Protein AF-M8BB47-F1 (afdb_monomer_lite)

Structure (mmCIF, N/CA/C/O backbone):
data_AF-M8BB47-F1
#
_entry.id   AF-M8BB47-F1
#
loop_
_atom_site.group_PDB
_atom_site.id
_atom_site.type_symbol
_atom_site.label_atom_id
_atom_site.label_alt_id
_atom_site.label_comp_id
_atom_site.label_asym_id
_atom_site.label_entity_id
_atom_site.label_seq_id
_atom_site.pdbx_PDB_ins_code
_atom_site.Cartn_x
_atom_site.Cartn_y
_atom_site.Cartn_z
_atom_site.occupancy
_atom_site.B_iso_or_equiv
_atom_site.auth_seq_id
_atom_site.auth_comp_id
_atom_site.auth_asym_id
_atom_site.auth_atom_id
_atom_site.pdbx_PDB_model_num
ATOM 1 N N . MET A 1 1 ? 21.660 -15.863 -54.455 1.00 48.19 1 MET A N 1
ATOM 2 C CA . MET A 1 1 ? 21.558 -16.546 -53.153 1.00 48.19 1 MET A CA 1
ATOM 3 C C . MET A 1 1 ? 22.192 -15.628 -52.134 1.00 48.19 1 MET A C 1
ATOM 5 O O . MET A 1 1 ? 23.399 -15.496 -52.164 1.00 48.19 1 MET A O 1
ATOM 9 N N . GLU A 1 2 ? 21.387 -14.934 -51.341 1.00 45.78 2 GLU A N 1
ATOM 10 C CA . GLU A 1 2 ? 21.791 -14.383 -50.043 1.00 45.78 2 GLU A CA 1
ATOM 11 C C . GLU A 1 2 ? 20.471 -14.023 -49.351 1.00 45.78 2 GLU A C 1
ATOM 13 O O . GLU A 1 2 ? 19.838 -13.015 -49.667 1.00 45.78 2 GLU A O 1
ATOM 18 N N . GLN A 1 3 ? 19.953 -14.937 -48.531 1.00 34.59 3 GLN A N 1
ATOM 19 C CA . GLN A 1 3 ? 18.812 -14.632 -47.675 1.00 34.59 3 GLN A CA 1
ATOM 20 C C . GLN A 1 3 ? 19.337 -13.837 -46.481 1.00 34.59 3 GLN A C 1
ATOM 22 O O . GLN A 1 3 ? 20.204 -14.308 -45.751 1.00 34.59 3 GLN A O 1
ATOM 27 N N . ALA A 1 4 ? 18.802 -12.635 -46.286 1.00 36.84 4 ALA A N 1
ATOM 28 C CA . ALA A 1 4 ? 19.033 -11.853 -45.085 1.00 36.84 4 ALA A CA 1
ATOM 29 C C . ALA A 1 4 ? 18.343 -12.540 -43.898 1.00 36.84 4 ALA A C 1
ATOM 31 O O . ALA A 1 4 ? 17.115 -12.622 -43.845 1.00 36.84 4 ALA A O 1
ATOM 32 N N . THR A 1 5 ? 19.132 -13.037 -42.947 1.00 51.25 5 THR A N 1
ATOM 33 C CA . THR A 1 5 ? 18.630 -13.534 -41.664 1.00 51.25 5 THR A CA 1
ATOM 34 C C . THR A 1 5 ? 17.954 -12.378 -40.913 1.00 51.25 5 THR A C 1
ATOM 36 O O . THR A 1 5 ? 18.615 -11.366 -40.660 1.00 51.25 5 THR A O 1
ATOM 39 N N . PRO A 1 6 ? 16.660 -12.474 -40.553 1.00 47.81 6 PRO A N 1
ATOM 40 C CA . PRO A 1 6 ? 16.000 -11.441 -39.763 1.00 47.81 6 PRO A CA 1
ATOM 41 C C . PRO A 1 6 ? 16.674 -11.317 -38.385 1.00 47.81 6 PRO A C 1
ATOM 43 O O . PRO A 1 6 ? 17.083 -12.332 -37.813 1.00 47.81 6 PRO A O 1
ATOM 46 N N . PRO A 1 7 ? 16.818 -10.094 -37.836 1.00 50.56 7 PRO A N 1
ATOM 47 C CA . PRO A 1 7 ? 17.404 -9.899 -36.518 1.00 50.56 7 PRO A CA 1
ATOM 48 C C . PRO A 1 7 ? 16.580 -10.674 -35.492 1.00 50.56 7 PRO A C 1
ATOM 50 O O . PRO A 1 7 ? 15.363 -10.504 -35.407 1.00 50.56 7 PRO A O 1
ATOM 53 N N . ALA A 1 8 ? 17.258 -11.552 -34.751 1.00 44.78 8 ALA A N 1
ATOM 54 C CA . ALA A 1 8 ? 16.674 -12.345 -33.684 1.00 44.78 8 ALA A CA 1
ATOM 55 C C . ALA A 1 8 ? 15.821 -11.441 -32.788 1.00 44.78 8 ALA A C 1
ATOM 57 O O . ALA A 1 8 ? 16.317 -10.452 -32.241 1.00 44.78 8 ALA A O 1
ATOM 58 N N . ALA A 1 9 ? 14.532 -11.768 -32.676 1.00 44.03 9 ALA A N 1
ATOM 59 C CA . ALA A 1 9 ? 13.638 -11.148 -31.717 1.00 44.03 9 ALA A CA 1
ATOM 60 C C . ALA A 1 9 ? 14.332 -11.177 -30.352 1.00 44.03 9 ALA A C 1
ATOM 62 O O . ALA A 1 9 ? 14.722 -12.245 -29.878 1.00 44.03 9 ALA A O 1
ATOM 63 N N . ALA A 1 10 ? 14.545 -10.007 -29.750 1.00 52.94 10 ALA A N 1
ATOM 64 C CA . ALA A 1 10 ? 15.043 -9.906 -28.388 1.00 52.94 10 ALA A CA 1
ATOM 65 C C . ALA A 1 10 ? 13.959 -10.474 -27.463 1.00 52.94 10 ALA A C 1
ATOM 67 O O . ALA A 1 10 ? 13.080 -9.752 -26.997 1.00 52.94 10 ALA A O 1
ATOM 68 N N . GLY A 1 11 ? 13.963 -11.794 -27.286 1.00 53.06 11 GLY A N 1
ATOM 69 C CA . GLY A 1 11 ? 13.085 -12.477 -26.354 1.00 53.06 11 GLY A CA 1
ATOM 70 C C . GLY A 1 11 ? 13.377 -11.947 -24.960 1.00 53.06 11 GLY A C 1
ATOM 71 O O . GLY A 1 11 ? 14.507 -12.035 -24.484 1.00 53.06 11 GLY A O 1
ATOM 72 N N . ILE A 1 12 ? 12.373 -11.347 -24.328 1.00 66.69 12 ILE A N 1
ATOM 73 C CA . ILE A 1 12 ? 12.437 -11.021 -22.909 1.00 66.69 12 ILE A CA 1
ATOM 74 C C . ILE A 1 12 ? 12.345 -12.366 -22.194 1.00 66.69 12 ILE A C 1
ATOM 76 O O . ILE A 1 12 ? 11.301 -13.014 -22.242 1.00 66.69 12 ILE A O 1
ATOM 80 N N . ASP A 1 13 ? 13.446 -12.813 -21.592 1.00 70.94 13 ASP A N 1
ATOM 81 C CA . ASP A 1 13 ? 13.419 -13.993 -20.737 1.00 70.94 13 ASP A CA 1
ATOM 82 C C . ASP A 1 13 ? 12.596 -13.663 -19.488 1.00 70.94 13 ASP A C 1
ATOM 84 O O . ASP A 1 13 ? 12.958 -12.799 -18.689 1.00 70.94 13 ASP A O 1
ATOM 88 N N . LEU A 1 14 ? 11.443 -14.315 -19.360 1.00 69.62 14 LEU A N 1
ATOM 89 C CA . LEU A 1 14 ? 10.530 -14.162 -18.230 1.00 69.62 14 LEU A CA 1
ATOM 90 C C . LEU A 1 14 ? 10.815 -15.206 -17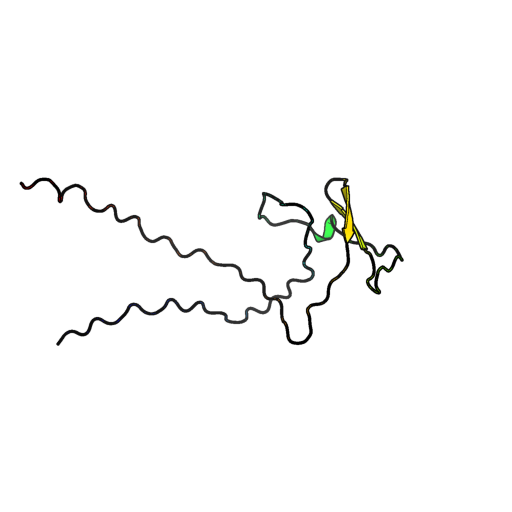.140 1.00 69.62 14 LEU A C 1
ATOM 92 O O . LEU A 1 14 ? 9.914 -15.502 -16.351 1.00 69.62 14 LEU A O 1
ATOM 96 N N . SER A 1 15 ? 12.020 -15.790 -17.120 1.00 71.44 15 SER A N 1
ATOM 97 C CA . SER A 1 15 ? 12.390 -16.843 -16.179 1.00 71.44 15 SER A CA 1
ATOM 98 C C . SER A 1 15 ? 12.055 -16.454 -14.727 1.00 71.44 15 SER A C 1
ATOM 100 O O . SER A 1 15 ? 12.298 -15.324 -14.287 1.00 71.44 15 SER A O 1
ATOM 102 N N . PRO A 1 16 ? 11.426 -17.364 -13.961 1.00 63.72 16 PRO A N 1
ATOM 103 C CA . PRO A 1 16 ? 10.931 -17.046 -12.632 1.00 63.72 16 PRO A CA 1
ATOM 104 C C . PRO A 1 16 ? 12.084 -17.007 -11.623 1.00 63.72 16 PRO A C 1
ATOM 106 O O . PRO A 1 16 ? 12.420 -18.011 -10.998 1.00 63.72 16 PRO A O 1
ATOM 109 N N . ALA A 1 17 ? 12.657 -15.828 -11.400 1.00 61.53 17 ALA A N 1
ATOM 110 C CA . ALA A 1 17 ? 13.422 -15.552 -10.189 1.00 61.53 17 ALA A CA 1
ATOM 111 C C . ALA A 1 17 ? 12.428 -15.310 -9.040 1.00 61.53 17 ALA A C 1
ATOM 113 O O . ALA A 1 17 ? 11.993 -14.187 -8.790 1.00 61.53 17 ALA A O 1
ATOM 114 N N . ALA A 1 18 ? 11.989 -16.384 -8.380 1.00 57.59 18 ALA A N 1
ATOM 115 C CA . ALA A 1 18 ? 11.016 -16.307 -7.295 1.00 57.59 18 ALA A CA 1
ATOM 116 C C . ALA A 1 18 ? 11.649 -15.679 -6.042 1.00 57.59 18 ALA A C 1
ATOM 118 O O . ALA A 1 18 ? 12.236 -16.366 -5.213 1.00 57.59 18 ALA A O 1
ATOM 119 N N . THR A 1 19 ? 11.541 -14.359 -5.910 1.00 65.12 19 THR A N 1
ATOM 120 C CA . THR A 1 19 ? 11.770 -13.655 -4.643 1.00 65.12 19 THR A CA 1
ATOM 121 C C . THR A 1 19 ? 10.415 -13.287 -4.059 1.00 65.12 19 THR A C 1
ATOM 123 O O . THR A 1 19 ? 9.585 -12.709 -4.759 1.00 65.12 19 THR A O 1
ATOM 126 N N . ASP A 1 20 ? 10.174 -13.646 -2.798 1.00 70.81 20 ASP A N 1
ATOM 127 C CA . ASP A 1 20 ? 8.993 -13.182 -2.074 1.00 70.81 20 ASP A CA 1
ATOM 128 C C . ASP A 1 20 ? 9.095 -11.663 -1.884 1.00 70.81 20 ASP A C 1
ATOM 130 O O . ASP A 1 20 ? 10.021 -11.160 -1.250 1.00 70.81 20 ASP A O 1
ATOM 134 N N . LEU A 1 21 ? 8.180 -10.923 -2.511 1.00 71.19 21 LEU A N 1
ATOM 135 C CA . LEU A 1 21 ? 8.174 -9.455 -2.506 1.00 71.19 21 LEU A CA 1
ATOM 136 C C . LEU A 1 21 ? 7.433 -8.885 -1.288 1.00 71.19 21 LEU A C 1
ATOM 138 O O . LEU A 1 21 ? 7.393 -7.667 -1.109 1.00 71.19 21 LEU A O 1
ATOM 142 N N . GLY A 1 22 ? 6.842 -9.747 -0.457 1.00 81.19 22 GLY A N 1
ATOM 143 C CA . GLY A 1 22 ? 6.061 -9.342 0.700 1.00 81.19 22 GLY A CA 1
ATOM 144 C C . GLY A 1 22 ? 4.785 -8.589 0.310 1.00 81.19 22 GLY A C 1
ATOM 145 O O . GLY A 1 22 ? 4.010 -9.033 -0.536 1.00 81.19 22 GLY A O 1
ATOM 146 N N . ARG A 1 23 ? 4.537 -7.448 0.966 1.00 87.81 23 ARG A N 1
ATOM 147 C CA . ARG A 1 23 ? 3.305 -6.653 0.830 1.00 87.81 23 ARG A CA 1
ATOM 148 C C . ARG A 1 23 ? 3.525 -5.446 -0.087 1.00 87.81 23 ARG A C 1
ATOM 150 O O . ARG A 1 23 ? 4.503 -4.718 0.059 1.00 87.81 23 ARG A O 1
ATOM 157 N N . VAL A 1 24 ? 2.572 -5.193 -0.985 1.00 91.12 24 VAL A N 1
ATOM 158 C CA . VAL A 1 24 ? 2.559 -4.016 -1.870 1.00 91.12 24 VAL A CA 1
ATOM 159 C C . VAL A 1 24 ? 1.498 -3.023 -1.399 1.00 91.12 24 VAL A C 1
ATOM 161 O O . VAL A 1 24 ? 0.380 -3.411 -1.069 1.00 91.12 24 VAL A O 1
ATOM 164 N N . HIS A 1 25 ? 1.844 -1.735 -1.393 1.00 93.69 25 HIS A N 1
ATOM 165 C CA . HIS A 1 25 ? 0.947 -0.649 -1.002 1.00 93.69 25 HIS A CA 1
ATOM 166 C C . HIS A 1 25 ? 0.725 0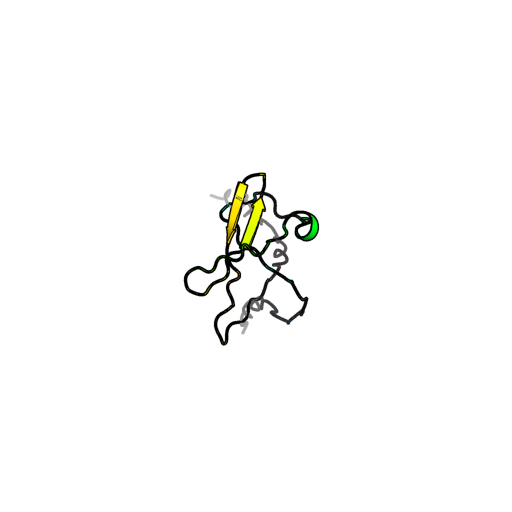.315 -2.167 1.00 93.69 25 HIS A C 1
ATOM 168 O O . HIS A 1 25 ? 1.680 0.885 -2.695 1.00 93.69 25 HIS A O 1
ATOM 174 N N . LEU A 1 26 ? -0.538 0.538 -2.533 1.00 94.38 26 LEU A N 1
ATOM 175 C CA . LEU A 1 26 ? -0.925 1.584 -3.475 1.00 94.38 26 LEU A CA 1
ATOM 176 C C . LEU A 1 26 ? -1.298 2.848 -2.695 1.00 94.38 26 LEU A C 1
ATOM 178 O O . LEU A 1 26 ? -2.246 2.842 -1.914 1.00 94.38 26 LEU A O 1
ATOM 182 N N . LEU A 1 27 ? -0.546 3.931 -2.894 1.00 95.25 27 LEU A N 1
ATOM 183 C CA . LEU A 1 27 ? -0.797 5.205 -2.221 1.00 95.25 27 LEU A CA 1
ATOM 184 C C . LEU A 1 27 ? -1.651 6.133 -3.097 1.00 95.25 27 LEU A C 1
ATOM 186 O O 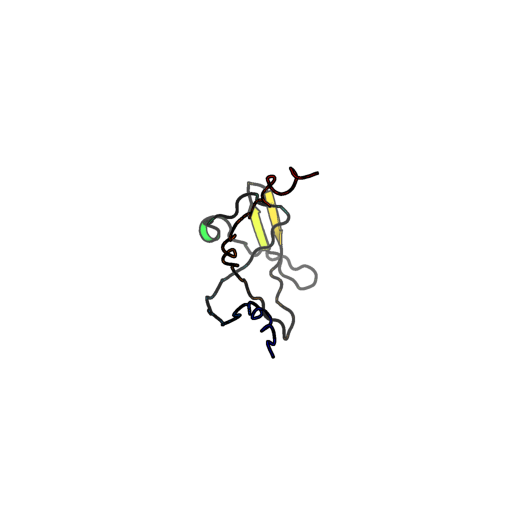. LEU A 1 27 ? -1.447 6.180 -4.310 1.00 95.25 27 LEU A O 1
ATOM 190 N N . PRO A 1 28 ? -2.526 6.968 -2.505 1.00 94.81 28 PRO A N 1
ATOM 191 C CA . PRO A 1 28 ? -3.309 7.974 -3.229 1.00 94.81 28 PRO A CA 1
ATOM 192 C C . PRO A 1 28 ? -2.470 9.210 -3.619 1.00 94.81 28 PRO A C 1
ATOM 194 O O . PRO A 1 28 ? -2.974 10.332 -3.687 1.00 94.81 28 PRO A O 1
ATOM 197 N N . CYS A 1 29 ? -1.159 9.047 -3.805 1.00 93.69 29 CYS A N 1
ATOM 198 C CA . CYS A 1 29 ? -0.244 10.111 -4.196 1.00 93.69 29 CYS A CA 1
ATOM 199 C C . CYS A 1 29 ? 0.984 9.560 -4.933 1.00 93.69 29 CYS A C 1
ATOM 201 O O . CYS A 1 29 ? 1.396 8.420 -4.736 1.00 93.69 29 CYS A O 1
ATOM 203 N N . GLY A 1 30 ? 1.596 10.402 -5.769 1.00 94.88 30 GLY A N 1
ATOM 204 C CA . GLY A 1 30 ? 2.856 10.086 -6.440 1.00 94.88 30 GLY A CA 1
ATOM 205 C C . GLY A 1 30 ? 4.073 10.442 -5.584 1.00 94.88 30 GLY A C 1
ATOM 206 O O . GLY A 1 30 ? 4.185 11.566 -5.087 1.00 94.88 30 GLY A O 1
ATOM 207 N N . ILE A 1 31 ? 5.022 9.513 -5.460 1.00 94.25 31 ILE A N 1
ATOM 208 C CA . ILE A 1 31 ? 6.341 9.755 -4.863 1.00 94.25 31 ILE A CA 1
ATOM 209 C C . ILE A 1 31 ? 7.348 9.938 -6.001 1.00 94.25 31 ILE A C 1
ATOM 211 O O . ILE A 1 31 ? 7.520 9.057 -6.832 1.00 94.25 31 ILE A O 1
ATOM 215 N N . ARG A 1 32 ? 8.030 11.090 -6.047 1.00 94.62 32 ARG A N 1
ATOM 216 C CA . ARG A 1 32 ? 9.005 11.398 -7.116 1.00 94.62 32 ARG A CA 1
ATOM 217 C C . ARG A 1 32 ? 10.279 10.549 -7.060 1.00 94.62 32 ARG A C 1
ATOM 219 O O . ARG A 1 32 ? 10.962 10.414 -8.065 1.00 94.62 32 ARG A O 1
ATOM 226 N N . HIS A 1 33 ? 10.622 10.033 -5.885 1.00 91.88 33 HIS A N 1
ATOM 227 C CA . HIS A 1 33 ? 11.820 9.227 -5.677 1.00 91.88 33 HIS A CA 1
ATOM 228 C C . HIS A 1 33 ? 11.501 7.748 -5.892 1.00 91.88 33 HIS A C 1
ATOM 230 O O . HIS A 1 33 ? 10.546 7.239 -5.313 1.00 91.88 33 HIS A O 1
ATOM 236 N N . ASN A 1 34 ? 12.334 7.069 -6.680 1.00 90.62 34 ASN A N 1
ATOM 237 C CA . ASN A 1 34 ? 12.288 5.622 -6.882 1.00 90.62 34 ASN A CA 1
ATOM 238 C C . ASN A 1 34 ? 13.572 4.989 -6.324 1.00 90.62 34 ASN A C 1
ATOM 240 O O . ASN A 1 34 ? 14.454 4.563 -7.066 1.00 90.62 34 ASN A O 1
ATOM 244 N N . SER A 1 35 ? 13.720 5.042 -5.002 1.00 89.12 35 SER A N 1
ATOM 245 C CA . SER A 1 35 ? 14.863 4.497 -4.267 1.00 89.12 35 SER A CA 1
ATOM 246 C C . SER A 1 35 ? 14.386 3.523 -3.196 1.00 89.12 35 SER A C 1
ATOM 248 O O . SER A 1 35 ? 13.202 3.492 -2.861 1.00 89.12 35 SER A O 1
ATOM 250 N N . ALA A 1 36 ? 15.316 2.761 -2.616 1.00 91.38 36 ALA A N 1
ATOM 251 C CA . ALA A 1 36 ? 15.020 1.967 -1.430 1.00 91.38 36 ALA A CA 1
ATOM 252 C C . ALA A 1 36 ? 14.418 2.850 -0.320 1.00 91.38 36 ALA A C 1
ATOM 254 O O . ALA A 1 36 ? 14.817 4.005 -0.144 1.00 91.38 36 ALA A O 1
ATOM 255 N N . ALA A 1 37 ? 13.453 2.297 0.412 1.00 91.31 37 ALA A N 1
ATOM 256 C CA . ALA A 1 37 ? 12.758 2.969 1.500 1.00 91.31 37 ALA A CA 1
ATOM 257 C C . ALA A 1 37 ? 12.525 1.990 2.655 1.00 91.31 37 ALA A C 1
ATOM 259 O O . ALA A 1 37 ? 12.193 0.826 2.433 1.00 91.31 37 ALA A O 1
ATOM 260 N N . ALA A 1 38 ? 12.656 2.475 3.890 1.00 92.44 38 ALA A N 1
ATOM 261 C CA . ALA A 1 38 ? 12.404 1.708 5.109 1.00 92.44 38 ALA A CA 1
ATOM 262 C C . ALA A 1 38 ? 10.892 1.602 5.400 1.00 92.44 38 ALA A C 1
ATOM 264 O O . ALA A 1 38 ? 10.392 2.106 6.404 1.00 92.44 38 ALA A O 1
ATOM 265 N N . VAL A 1 39 ? 10.135 0.997 4.477 1.00 92.19 39 VAL A N 1
ATOM 266 C CA . VAL A 1 39 ? 8.664 0.924 4.552 1.00 92.19 39 VAL A CA 1
ATOM 267 C C . VAL A 1 39 ? 8.222 0.225 5.836 1.00 92.19 39 VAL A C 1
ATOM 269 O O . VAL A 1 39 ? 7.397 0.768 6.561 1.00 92.19 39 VAL A O 1
ATOM 272 N N . SER A 1 40 ? 8.832 -0.913 6.169 1.00 90.19 40 SER A N 1
ATOM 273 C CA . SER A 1 40 ? 8.480 -1.697 7.357 1.00 90.19 40 SER A CA 1
ATOM 274 C C . SER A 1 40 ? 8.709 -0.964 8.677 1.00 90.19 40 SER A C 1
ATOM 276 O O . SER A 1 40 ? 8.061 -1.310 9.658 1.00 90.19 40 SER A O 1
ATOM 278 N N . ASP A 1 41 ? 9.587 0.040 8.732 1.00 92.81 41 ASP A N 1
ATOM 279 C CA . ASP A 1 41 ? 9.868 0.781 9.967 1.00 92.81 41 ASP A CA 1
ATOM 280 C C . ASP A 1 41 ? 8.850 1.899 10.205 1.00 92.81 41 ASP A C 1
ATOM 282 O O . ASP A 1 41 ? 8.398 2.095 11.336 1.00 92.81 41 ASP A O 1
ATOM 286 N N . TYR A 1 42 ? 8.449 2.596 9.137 1.00 93.00 42 TYR A N 1
ATOM 287 C CA . TYR A 1 42 ? 7.628 3.809 9.223 1.00 93.00 42 TYR A CA 1
ATOM 288 C C . TYR A 1 42 ? 6.168 3.621 8.804 1.00 93.00 42 TYR A C 1
ATOM 290 O O . TYR A 1 42 ? 5.300 4.352 9.279 1.00 93.00 42 TYR A O 1
ATOM 298 N N . PHE A 1 43 ? 5.875 2.671 7.919 1.00 93.94 43 PHE A N 1
ATOM 299 C CA . PHE A 1 43 ? 4.551 2.464 7.343 1.00 93.94 43 PHE A CA 1
ATOM 300 C C . PHE A 1 43 ? 3.999 1.105 7.778 1.00 93.94 43 PHE A C 1
ATOM 302 O O . PHE A 1 43 ? 4.226 0.079 7.142 1.00 93.94 43 PHE A O 1
ATOM 309 N N . LYS A 1 44 ? 3.278 1.109 8.903 1.00 92.00 44 LYS A N 1
ATOM 310 C CA . LYS A 1 44 ? 2.656 -0.080 9.500 1.00 92.00 44 LYS A CA 1
ATOM 311 C C . LYS A 1 44 ? 1.142 0.123 9.560 1.00 92.00 44 LYS A C 1
ATOM 313 O O . LYS A 1 44 ? 0.683 0.756 10.514 1.00 92.00 44 LYS A O 1
ATOM 318 N N . PRO A 1 45 ? 0.386 -0.358 8.558 1.00 93.75 45 PRO A N 1
ATOM 319 C CA . PRO A 1 45 ? -1.068 -0.337 8.612 1.00 93.75 45 PRO A CA 1
ATOM 320 C C . PRO A 1 45 ? -1.585 -1.040 9.868 1.00 93.75 45 PRO A C 1
ATOM 322 O O . PRO A 1 45 ? -1.040 -2.070 10.275 1.00 93.75 45 PRO A O 1
ATOM 325 N N . ARG A 1 46 ? -2.597 -0.454 10.503 1.00 93.25 46 ARG A N 1
ATOM 326 C CA . ARG A 1 46 ? -3.244 -0.971 11.711 1.00 93.25 46 ARG A CA 1
ATOM 327 C C . ARG A 1 46 ? -4.708 -1.239 11.423 1.00 93.25 46 ARG A C 1
ATOM 329 O O . ARG A 1 46 ? -5.355 -0.432 10.767 1.00 93.25 46 ARG A O 1
ATOM 336 N N . ASP A 1 47 ? -5.218 -2.352 11.930 1.00 92.50 47 ASP A N 1
ATOM 337 C CA . ASP A 1 47 ? -6.643 -2.665 11.869 1.00 92.50 47 ASP A CA 1
ATOM 338 C C . ASP A 1 47 ? -7.421 -1.650 12.725 1.00 92.50 47 ASP A C 1
ATOM 340 O O . ASP A 1 47 ? -7.058 -1.394 13.876 1.00 92.50 47 ASP A O 1
ATOM 344 N N . THR A 1 48 ? -8.456 -1.045 12.144 1.00 91.56 48 THR A N 1
ATOM 345 C CA . THR A 1 48 ? -9.302 -0.049 12.824 1.00 91.56 48 THR A CA 1
ATOM 346 C C . THR A 1 48 ? -10.513 -0.666 13.528 1.00 91.56 48 THR A C 1
ATOM 348 O O . THR A 1 48 ? -11.234 0.033 14.238 1.00 91.56 48 THR A O 1
ATOM 351 N N . GLY A 1 49 ? -10.766 -1.961 13.331 1.00 90.94 49 GLY A N 1
ATOM 352 C CA . GLY A 1 49 ? -11.971 -2.667 13.767 1.00 90.94 49 GLY A CA 1
ATOM 353 C C . GLY A 1 49 ? -13.218 -2.330 12.946 1.00 90.94 49 GLY A C 1
ATOM 354 O O . GLY A 1 49 ? -14.305 -2.797 13.278 1.00 90.94 49 GLY A O 1
ATOM 355 N N . VAL A 1 50 ? -13.082 -1.512 11.898 1.00 90.69 50 VAL A N 1
ATOM 356 C CA . VAL A 1 50 ? -14.180 -1.095 11.023 1.00 90.69 50 VAL A CA 1
ATOM 357 C C . VAL A 1 50 ? -14.180 -1.954 9.763 1.00 90.69 50 VAL A C 1
ATOM 359 O O . VAL A 1 50 ? -13.148 -2.126 9.113 1.00 90.69 50 VAL A O 1
ATOM 362 N N . GLU A 1 51 ? -15.352 -2.458 9.389 1.00 91.75 51 GLU A N 1
ATOM 363 C CA . GLU A 1 51 ? -15.578 -3.159 8.125 1.00 91.75 51 GLU A CA 1
ATOM 364 C C . GLU A 1 51 ? -16.555 -2.363 7.258 1.00 91.75 51 GLU A C 1
ATOM 366 O O . GLU A 1 51 ? -17.596 -1.902 7.731 1.00 91.75 51 GLU A O 1
ATOM 371 N N . VAL A 1 52 ? -16.211 -2.200 5.981 1.00 88.50 52 VAL A N 1
ATOM 372 C CA . VAL A 1 52 ? -17.051 -1.550 4.967 1.00 88.50 52 VAL A CA 1
ATOM 373 C C . VAL A 1 52 ? -17.184 -2.520 3.803 1.00 88.50 52 VAL A C 1
ATOM 375 O O . VAL A 1 52 ? -16.179 -3.012 3.299 1.00 88.50 52 VAL A O 1
ATOM 378 N N . ASP A 1 53 ? -18.417 -2.846 3.414 1.00 87.38 53 ASP A N 1
ATOM 379 C CA . ASP A 1 53 ? -18.717 -3.798 2.332 1.00 87.38 53 ASP A CA 1
ATOM 380 C C . ASP A 1 53 ? -18.026 -5.170 2.492 1.00 87.38 53 ASP A C 1
ATOM 382 O O . ASP A 1 53 ? -17.632 -5.814 1.521 1.00 87.38 53 ASP A O 1
ATOM 386 N N . GLY A 1 54 ? -17.861 -5.624 3.741 1.00 85.38 54 GLY A N 1
ATOM 387 C CA . GLY A 1 54 ? -17.185 -6.885 4.072 1.00 85.38 54 GLY A CA 1
ATOM 388 C C . GLY A 1 54 ? -15.657 -6.829 3.980 1.00 85.38 54 GLY A C 1
ATOM 389 O O . GLY A 1 54 ? -15.000 -7.867 4.063 1.00 85.38 54 GLY A O 1
ATOM 390 N N . VAL A 1 55 ? -15.080 -5.636 3.817 1.00 89.25 55 VAL A N 1
ATOM 391 C CA . VAL A 1 55 ? -13.635 -5.421 3.744 1.00 89.25 55 VAL A CA 1
ATOM 392 C C . VAL A 1 55 ? -13.155 -4.660 4.978 1.00 89.25 55 VAL A C 1
ATOM 394 O O . VAL A 1 55 ? -13.682 -3.602 5.325 1.00 89.25 55 VAL A O 1
ATOM 397 N N . LYS A 1 56 ? -12.127 -5.199 5.641 1.00 92.25 56 LYS A N 1
ATOM 398 C CA . LYS A 1 56 ? -11.506 -4.581 6.818 1.00 92.25 56 LYS A CA 1
ATOM 399 C C . LYS A 1 56 ? -10.748 -3.321 6.441 1.00 92.25 56 LYS A C 1
ATOM 401 O O . LYS A 1 56 ? -9.886 -3.346 5.558 1.00 92.25 56 LYS A O 1
ATOM 406 N N . VAL A 1 57 ? -11.048 -2.242 7.152 1.00 94.62 57 VAL A N 1
ATOM 407 C CA . VAL A 1 57 ? -10.372 -0.961 6.992 1.00 94.62 57 VAL A CA 1
ATOM 408 C C . VAL A 1 57 ? -9.116 -0.940 7.858 1.00 94.62 57 VAL A C 1
ATOM 410 O O . VAL A 1 57 ? -9.164 -1.093 9.082 1.00 94.62 57 VAL A O 1
ATOM 413 N N . GLU A 1 58 ? -7.982 -0.704 7.214 1.00 95.44 58 GLU A N 1
ATOM 414 C CA . GLU A 1 58 ? -6.698 -0.451 7.854 1.00 95.44 58 GLU A CA 1
ATOM 415 C C . GLU A 1 58 ? -6.373 1.050 7.792 1.00 95.44 58 GLU A C 1
ATOM 417 O O . GLU A 1 58 ? -6.645 1.726 6.796 1.00 95.44 58 GLU A O 1
ATOM 422 N N . GLU A 1 59 ? -5.747 1.576 8.842 1.00 95.75 59 GLU A N 1
ATOM 423 C CA . GLU A 1 59 ? -5.238 2.946 8.890 1.00 95.75 59 GLU A CA 1
ATOM 424 C C . GLU A 1 59 ? -3.709 2.982 8.879 1.00 95.75 59 GLU A C 1
ATOM 426 O O . GLU A 1 59 ? -3.032 2.158 9.498 1.00 95.75 59 GLU A O 1
ATOM 431 N N . ALA A 1 60 ? -3.143 3.971 8.194 1.00 95.56 60 ALA A N 1
ATOM 432 C CA . ALA A 1 60 ? -1.719 4.267 8.225 1.00 95.56 60 ALA A CA 1
ATOM 433 C C . ALA A 1 60 ? -1.483 5.767 8.048 1.00 95.56 60 ALA A C 1
ATOM 435 O O . ALA A 1 60 ? -2.277 6.472 7.432 1.00 95.56 60 ALA A O 1
ATOM 436 N N . PHE A 1 61 ? -0.350 6.270 8.534 1.00 95.06 61 PHE A N 1
ATOM 437 C CA . PHE A 1 61 ? 0.020 7.670 8.349 1.00 95.06 61 PHE A CA 1
ATOM 438 C C . PHE A 1 61 ? 1.166 7.795 7.358 1.00 95.06 61 PHE A C 1
ATOM 440 O O . PHE A 1 61 ? 2.205 7.150 7.497 1.00 95.06 61 PHE A O 1
ATOM 447 N N . PHE A 1 62 ? 1.007 8.682 6.379 1.00 95.44 62 PHE A N 1
ATOM 448 C CA . PHE A 1 62 ? 2.077 9.030 5.452 1.00 95.44 62 PHE A CA 1
ATOM 449 C C . PHE A 1 62 ? 2.272 10.543 5.430 1.00 95.44 62 PHE A C 1
ATOM 451 O O . PHE A 1 62 ? 1.369 11.296 5.067 1.00 95.44 62 PHE A O 1
ATOM 458 N N . ARG A 1 63 ? 3.463 10.999 5.844 1.00 93.75 63 ARG A N 1
ATOM 459 C CA . ARG A 1 63 ? 3.815 12.431 5.950 1.00 93.75 63 ARG A CA 1
ATOM 460 C C . ARG A 1 63 ? 2.786 13.253 6.747 1.00 93.75 63 ARG A C 1
ATOM 462 O O . ARG A 1 63 ? 2.412 14.347 6.341 1.00 93.75 63 ARG A O 1
ATOM 469 N N . GLY A 1 64 ? 2.306 12.693 7.860 1.00 94.12 64 GLY A N 1
ATOM 470 C CA . GLY A 1 64 ? 1.335 13.339 8.752 1.00 94.12 64 GLY A CA 1
ATOM 471 C C . GLY A 1 64 ? -0.117 13.312 8.264 1.00 94.12 64 GLY A C 1
ATOM 472 O O . GLY A 1 64 ? -0.991 13.830 8.949 1.00 94.12 64 GLY A O 1
ATOM 473 N N . ARG A 1 65 ? -0.403 12.701 7.108 1.00 95.81 65 ARG A N 1
ATOM 474 C CA . ARG A 1 65 ? -1.771 12.521 6.609 1.00 95.81 65 ARG A CA 1
ATOM 475 C C . ARG A 1 65 ? -2.273 11.133 6.983 1.00 95.81 65 ARG A C 1
ATOM 477 O O . ARG A 1 65 ? -1.563 10.158 6.737 1.00 95.81 65 ARG A O 1
ATOM 484 N N . ASN A 1 66 ? -3.479 11.062 7.542 1.00 94.94 66 ASN A N 1
ATOM 485 C CA . ASN A 1 66 ? -4.171 9.796 7.760 1.00 94.94 66 ASN A CA 1
ATOM 486 C C . ASN A 1 66 ? -4.601 9.223 6.399 1.00 94.94 66 ASN A C 1
ATOM 488 O O . ASN A 1 66 ? -5.235 9.921 5.603 1.00 94.94 66 ASN A O 1
ATOM 492 N N . LEU A 1 67 ? -4.204 7.984 6.131 1.00 95.94 67 LEU A N 1
ATOM 493 C CA . LEU A 1 67 ? -4.634 7.179 5.003 1.00 95.94 67 LEU A CA 1
ATOM 494 C C . LEU A 1 67 ? -5.470 6.022 5.541 1.00 95.94 67 LEU A C 1
ATOM 496 O O . LEU A 1 67 ? -4.996 5.237 6.359 1.00 95.94 67 LEU A O 1
ATOM 500 N N . GLN A 1 68 ? -6.682 5.894 5.020 1.00 95.00 68 GLN A N 1
ATOM 501 C CA . GLN A 1 68 ? -7.517 4.719 5.212 1.00 95.00 68 GLN A CA 1
ATOM 502 C C . GLN A 1 68 ? -7.450 3.880 3.946 1.00 95.00 68 GLN A C 1
ATOM 504 O O . GLN A 1 68 ? -7.506 4.409 2.831 1.00 95.00 68 GLN A O 1
ATOM 509 N N . GLY A 1 69 ? -7.293 2.580 4.119 1.00 94.06 69 GLY A N 1
ATOM 510 C CA . GLY A 1 69 ? -7.206 1.637 3.023 1.00 94.06 69 GLY A CA 1
ATOM 511 C C . GLY A 1 69 ? -7.726 0.276 3.438 1.00 94.06 69 GLY A C 1
ATOM 512 O O . GLY A 1 69 ? -8.243 0.090 4.533 1.00 94.06 69 GLY A O 1
ATOM 513 N N . ALA A 1 70 ? -7.579 -0.674 2.535 1.00 94.19 70 ALA A N 1
ATOM 514 C CA . ALA A 1 70 ? -7.965 -2.051 2.746 1.00 94.19 70 ALA A CA 1
ATOM 515 C C . ALA A 1 70 ? -7.002 -2.963 1.991 1.00 94.19 70 ALA A C 1
ATOM 517 O O . ALA A 1 70 ? -6.458 -2.588 0.946 1.00 94.19 70 ALA A O 1
ATOM 518 N N . THR A 1 71 ? -6.815 -4.174 2.505 1.00 91.88 71 THR A N 1
ATOM 519 C CA . THR A 1 71 ? -6.083 -5.215 1.786 1.00 91.88 71 THR A CA 1
ATOM 520 C C . THR A 1 71 ? -6.998 -5.836 0.728 1.00 91.88 71 THR A C 1
ATOM 522 O O . THR A 1 71 ? -8.012 -6.448 1.053 1.00 91.88 71 THR A O 1
ATOM 525 N N . VAL A 1 72 ? -6.628 -5.684 -0.546 1.00 90.44 72 VAL A N 1
ATOM 526 C CA . VAL A 1 72 ? -7.356 -6.250 -1.691 1.00 90.44 72 VAL A CA 1
ATOM 527 C C . VAL A 1 72 ? -6.650 -7.522 -2.149 1.00 90.44 72 VAL A C 1
ATOM 529 O O . VAL A 1 72 ? -5.480 -7.483 -2.532 1.00 90.44 72 VAL A O 1
ATOM 532 N N . ALA A 1 73 ? -7.357 -8.652 -2.105 1.00 89.50 73 ALA A N 1
ATOM 533 C CA . ALA A 1 73 ? -6.854 -9.911 -2.640 1.00 89.50 73 ALA A CA 1
ATOM 534 C C . ALA A 1 73 ? -6.845 -9.883 -4.176 1.00 89.50 73 ALA A C 1
ATOM 536 O O . ALA A 1 73 ? -7.706 -9.268 -4.808 1.00 89.50 73 ALA A O 1
ATOM 537 N N . LEU A 1 74 ? -5.870 -10.565 -4.781 1.00 89.56 74 LEU A N 1
ATOM 538 C CA . LEU A 1 74 ? -5.903 -10.805 -6.219 1.00 89.56 74 LEU A CA 1
ATOM 539 C C . LEU A 1 74 ? -7.087 -11.729 -6.548 1.00 89.56 74 LEU A C 1
ATOM 541 O O . LEU A 1 74 ? -7.325 -12.670 -5.791 1.00 89.56 74 LEU A O 1
ATOM 545 N N . PRO A 1 75 ? -7.813 -11.491 -7.655 1.00 93.19 75 PRO A N 1
ATOM 546 C CA . PRO A 1 75 ? -8.872 -12.392 -8.092 1.00 93.19 75 PRO A CA 1
ATOM 547 C C . PRO A 1 75 ? -8.352 -13.808 -8.356 1.00 93.19 75 PRO A C 1
ATOM 549 O O . PRO A 1 75 ? -7.192 -13.999 -8.735 1.00 93.19 75 PRO A O 1
ATOM 552 N N . ASP A 1 76 ? -9.233 -14.796 -8.216 1.00 92.19 76 ASP A N 1
ATOM 553 C CA . ASP A 1 76 ? -8.885 -16.198 -8.435 1.00 92.19 76 ASP A CA 1
ATOM 554 C C . ASP A 1 76 ? -8.336 -16.439 -9.847 1.00 92.19 76 ASP A C 1
ATOM 556 O O . ASP A 1 76 ? -8.840 -15.917 -10.843 1.00 92.19 76 ASP A O 1
ATOM 560 N N . GLY A 1 77 ? -7.275 -17.242 -9.934 1.00 92.19 77 GLY A N 1
ATOM 561 C CA . GLY A 1 77 ? -6.595 -17.545 -11.196 1.00 92.19 77 GLY A CA 1
ATOM 562 C C . GLY A 1 77 ? -5.615 -16.469 -11.678 1.00 92.19 77 GLY A C 1
ATOM 563 O O . GLY A 1 77 ? -4.942 -16.689 -12.685 1.00 92.19 77 GLY A O 1
ATOM 564 N N . TYR A 1 78 ? -5.473 -15.346 -10.963 1.00 91.31 78 TYR A N 1
ATOM 565 C CA . TYR A 1 78 ? -4.483 -14.312 -11.269 1.00 91.31 78 TYR A CA 1
ATOM 566 C C . TYR A 1 78 ? -3.279 -14.366 -10.324 1.00 91.31 78 TYR A C 1
ATOM 568 O O . TYR A 1 78 ? -3.393 -14.659 -9.135 1.00 91.31 78 TYR A O 1
ATOM 576 N N . ARG A 1 79 ? -2.100 -14.023 -10.857 1.00 87.38 79 ARG A N 1
ATOM 577 C CA . ARG A 1 79 ? -0.859 -13.870 -10.090 1.00 87.38 79 ARG A CA 1
ATOM 578 C C . ARG A 1 79 ? -0.221 -12.518 -10.390 1.00 87.38 79 ARG A C 1
ATOM 580 O O . ARG A 1 79 ? -0.091 -12.131 -11.547 1.00 87.38 79 ARG A O 1
ATOM 587 N N . GLY A 1 80 ? 0.193 -11.817 -9.339 1.00 85.81 80 GLY A N 1
ATOM 588 C CA . GLY A 1 80 ? 0.981 -10.593 -9.448 1.00 85.81 80 GLY A CA 1
ATOM 589 C C . GLY A 1 80 ? 2.468 -10.905 -9.606 1.00 85.81 80 GLY A C 1
ATOM 590 O O . GLY A 1 80 ? 3.005 -11.761 -8.903 1.00 85.81 80 GLY A O 1
ATOM 591 N N . GLU A 1 81 ? 3.139 -10.195 -10.510 1.00 86.38 81 GLU A N 1
ATOM 592 C CA . GLU A 1 81 ? 4.578 -10.323 -10.748 1.00 86.38 81 GLU A CA 1
ATOM 593 C C . GLU A 1 81 ? 5.200 -8.930 -10.875 1.00 86.38 81 GLU A C 1
ATOM 595 O O . GLU A 1 81 ? 4.767 -8.124 -11.702 1.00 86.38 81 GLU A O 1
ATOM 600 N N . LEU A 1 82 ? 6.231 -8.639 -10.076 1.00 84.31 82 LEU A N 1
ATOM 601 C CA . LEU A 1 82 ? 7.025 -7.422 -10.229 1.00 84.31 82 LEU A CA 1
ATOM 602 C C . LEU A 1 82 ? 8.245 -7.732 -11.088 1.00 84.31 82 LEU A C 1
ATOM 604 O O . LEU A 1 82 ? 9.036 -8.616 -10.764 1.00 84.31 82 LEU A O 1
ATOM 608 N N . ARG A 1 83 ? 8.416 -6.974 -12.169 1.00 80.00 83 ARG A N 1
ATOM 609 C CA . ARG A 1 83 ? 9.571 -7.099 -13.054 1.00 80.00 83 ARG A CA 1
ATOM 610 C C . ARG A 1 83 ? 10.420 -5.849 -12.986 1.00 80.00 83 ARG A C 1
ATOM 612 O O . ARG A 1 83 ? 9.927 -4.734 -13.140 1.00 80.00 83 ARG A O 1
ATOM 619 N N . ARG A 1 84 ? 11.719 -6.052 -12.807 1.00 81.75 84 ARG A N 1
ATOM 620 C CA . ARG A 1 84 ? 12.716 -5.019 -13.044 1.00 81.75 84 ARG A CA 1
ATOM 621 C 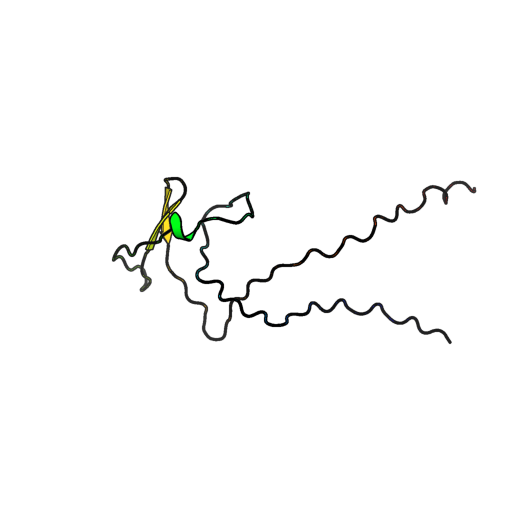C . ARG A 1 84 ? 13.167 -5.147 -14.491 1.00 81.75 84 ARG A C 1
ATOM 623 O O . ARG A 1 84 ? 13.687 -6.186 -14.876 1.00 81.75 84 ARG A O 1
ATOM 630 N N . SER A 1 85 ? 12.965 -4.101 -15.284 1.00 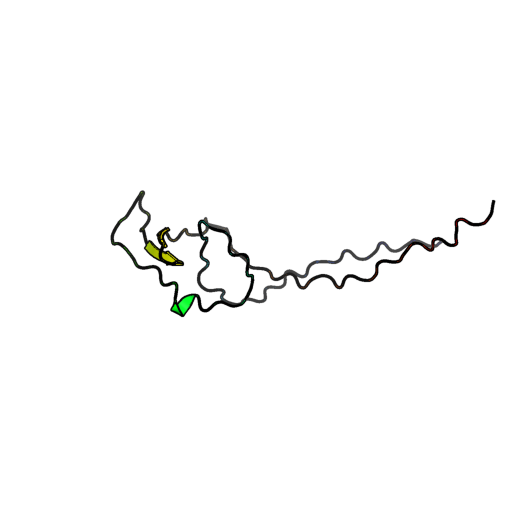80.25 85 SER A N 1
ATOM 631 C CA . SER A 1 85 ? 13.631 -4.020 -16.580 1.00 80.25 85 SER A CA 1
ATOM 632 C C . SER A 1 85 ? 15.061 -3.569 -16.337 1.00 80.25 85 SER A C 1
ATOM 634 O O . SER A 1 85 ? 15.289 -2.444 -15.888 1.00 80.25 85 SER A O 1
ATOM 636 N N . ASP A 1 86 ? 16.022 -4.419 -16.668 1.00 73.62 86 ASP A N 1
ATOM 637 C CA . ASP A 1 86 ? 17.387 -3.959 -16.861 1.00 73.62 86 ASP A CA 1
ATOM 638 C C . ASP A 1 86 ? 17.398 -3.183 -18.174 1.00 73.62 86 ASP A C 1
ATOM 640 O O . ASP A 1 86 ? 17.131 -3.731 -19.244 1.00 73.62 86 ASP A O 1
ATOM 644 N N . SER A 1 87 ? 17.566 -1.864 -18.082 1.00 60.28 87 SER A N 1
ATOM 645 C CA . SER A 1 87 ? 17.535 -0.975 -19.236 1.00 60.28 87 SER A CA 1
ATOM 646 C C . SER A 1 87 ? 18.417 -1.525 -20.350 1.00 60.28 87 SER A C 1
ATOM 648 O O . SER A 1 87 ? 19.616 -1.752 -20.162 1.00 60.28 87 SER A O 1
ATOM 650 N N . VAL A 1 88 ? 17.813 -1.709 -21.523 1.00 56.72 88 VAL A N 1
ATOM 651 C CA . VAL A 1 88 ? 18.517 -2.042 -22.756 1.00 56.72 88 VAL A CA 1
ATOM 652 C C . VAL A 1 88 ? 19.670 -1.054 -22.904 1.00 56.72 88 VAL A C 1
ATOM 654 O O . VAL A 1 88 ? 19.479 0.163 -22.846 1.00 56.72 88 VAL A O 1
ATOM 657 N N . ARG A 1 89 ? 20.890 -1.576 -23.041 1.00 46.44 89 ARG A N 1
ATOM 658 C CA . ARG A 1 89 ? 22.088 -0.777 -23.293 1.00 46.44 89 ARG A CA 1
ATOM 659 C C . ARG A 1 89 ? 21.826 0.038 -24.564 1.00 46.44 89 ARG A C 1
ATOM 661 O O . ARG A 1 89 ? 21.818 -0.535 -25.650 1.00 46.44 89 ARG A O 1
ATOM 668 N N . TRP A 1 90 ? 21.586 1.344 -24.438 1.00 37.47 90 TRP A N 1
ATOM 669 C CA . TRP A 1 90 ? 21.405 2.250 -25.572 1.00 37.47 90 TRP A CA 1
ATOM 670 C C . TRP A 1 90 ? 22.691 2.247 -26.410 1.00 37.47 90 TRP A C 1
ATOM 672 O O . TRP A 1 90 ? 23.636 2.982 -26.129 1.00 37.47 90 TRP A O 1
ATOM 682 N N . LYS A 1 91 ? 22.779 1.377 -27.421 1.00 45.91 91 LYS A N 1
ATOM 683 C CA . LYS A 1 91 ? 23.860 1.432 -28.404 1.00 45.91 91 LYS A CA 1
ATOM 684 C C . LYS A 1 91 ? 23.536 2.523 -29.417 1.00 45.91 91 LYS A C 1
ATOM 686 O O . LYS A 1 91 ? 22.881 2.268 -30.416 1.00 45.91 91 LYS A O 1
ATOM 691 N N . GLY A 1 92 ? 24.083 3.704 -29.145 1.00 38.75 92 GLY A N 1
ATOM 692 C CA . GLY A 1 92 ? 24.582 4.621 -30.161 1.00 38.75 92 GLY A CA 1
ATOM 693 C C . GLY A 1 92 ? 23.527 5.426 -30.906 1.00 38.75 92 GLY A C 1
ATOM 694 O O . GLY A 1 92 ? 22.874 4.941 -31.823 1.00 38.75 92 GLY A O 1
ATOM 695 N N . TRP A 1 93 ? 23.498 6.724 -30.620 1.00 42.59 93 TRP A N 1
ATOM 696 C CA . TRP A 1 93 ? 23.182 7.704 -31.649 1.00 42.59 93 TRP A CA 1
ATOM 697 C C . TRP A 1 93 ? 24.280 7.595 -32.713 1.00 42.59 93 TRP A C 1
ATOM 699 O O . TRP A 1 93 ? 25.359 8.168 -32.567 1.00 42.59 93 TRP A O 1
ATOM 709 N N . ARG A 1 94 ? 24.055 6.813 -33.772 1.00 51.00 94 ARG A N 1
ATOM 710 C CA . ARG A 1 94 ? 24.778 7.057 -35.020 1.00 51.00 94 ARG A CA 1
ATOM 711 C C . ARG A 1 94 ? 24.181 8.336 -35.579 1.00 51.00 94 ARG A C 1
ATOM 713 O O . ARG A 1 94 ? 23.113 8.304 -36.181 1.00 51.00 94 ARG A O 1
ATOM 720 N N . TYR A 1 95 ? 24.856 9.453 -35.317 1.00 46.91 95 TYR A N 1
ATOM 721 C CA . TYR A 1 95 ? 24.753 10.624 -36.171 1.00 46.91 95 TYR A CA 1
ATOM 722 C C . TYR A 1 95 ? 24.855 10.125 -37.615 1.00 46.91 95 TYR A C 1
ATOM 724 O O . TYR A 1 95 ? 25.860 9.531 -38.006 1.00 46.91 95 TYR A O 1
ATOM 732 N N . LEU A 1 96 ? 23.781 10.297 -38.381 1.00 49.09 96 LEU A N 1
ATOM 733 C CA . LEU A 1 96 ? 23.874 10.291 -39.831 1.00 49.09 96 LEU A CA 1
ATOM 734 C C . LEU A 1 96 ? 24.898 11.377 -40.174 1.00 49.09 96 LEU A C 1
ATOM 736 O O . LEU A 1 96 ? 24.705 12.536 -39.812 1.00 49.09 96 LEU A O 1
ATOM 740 N N . ASN A 1 97 ? 26.021 10.972 -40.769 1.00 50.91 97 ASN A N 1
ATOM 741 C CA . ASN A 1 97 ? 27.055 11.879 -41.251 1.00 50.91 97 ASN A CA 1
ATOM 742 C C . ASN A 1 97 ? 26.402 12.992 -42.078 1.00 50.91 97 ASN A C 1
ATOM 744 O O . ASN A 1 97 ? 25.820 12.722 -43.128 1.00 50.91 97 ASN A O 1
ATOM 748 N N . LEU A 1 98 ? 26.545 14.238 -41.626 1.00 53.09 98 LEU A N 1
ATOM 749 C CA . LEU A 1 98 ? 26.153 15.421 -42.393 1.00 53.09 98 LEU A CA 1
ATOM 750 C C . LEU A 1 98 ? 27.116 15.709 -43.564 1.00 53.09 98 LEU A C 1
ATOM 752 O O . LEU A 1 98 ? 26.913 16.673 -44.289 1.00 53.09 98 LEU A O 1
ATOM 756 N N . GLU A 1 99 ? 28.141 14.878 -43.782 1.00 50.72 99 GLU A N 1
ATOM 757 C CA . GLU A 1 99 ? 29.075 15.016 -44.910 1.00 50.72 99 GLU A CA 1
ATOM 758 C C . GLU A 1 99 ? 28.589 14.356 -46.212 1.00 50.72 99 GLU A C 1
ATOM 760 O O . GLU A 1 99 ? 29.231 14.495 -47.246 1.00 50.72 99 GLU A O 1
ATOM 765 N N . ALA A 1 100 ? 27.425 13.696 -46.217 1.00 53.06 100 ALA A N 1
ATOM 766 C CA . ALA A 1 100 ? 26.826 13.170 -47.450 1.00 53.06 100 ALA A CA 1
ATOM 767 C C . ALA A 1 100 ?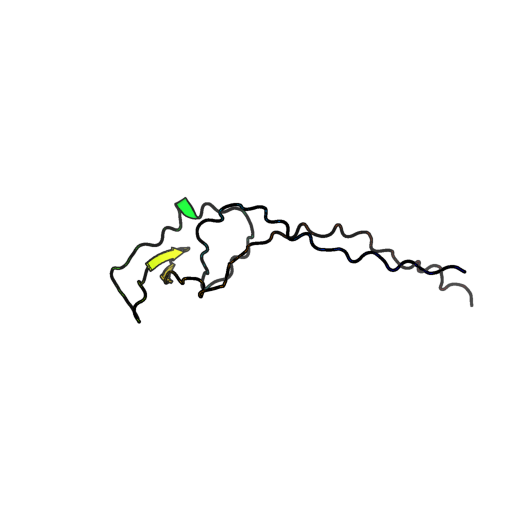 25.966 14.200 -48.223 1.00 53.06 100 ALA A C 1
ATOM 769 O O . ALA A 1 100 ? 25.270 13.826 -49.163 1.00 53.06 100 ALA A O 1
ATOM 770 N N . LEU A 1 101 ? 25.992 15.486 -47.845 1.00 52.69 101 LEU A N 1
ATOM 771 C CA . LEU A 1 101 ? 25.209 16.561 -48.482 1.00 52.69 101 LEU A CA 1
ATOM 772 C C . LEU A 1 101 ? 26.063 17.669 -49.127 1.00 52.69 101 LEU A C 1
ATOM 774 O O . LEU A 1 101 ? 25.577 18.777 -49.331 1.00 52.69 101 LEU A O 1
ATOM 778 N N . ALA A 1 102 ? 27.313 17.380 -49.492 1.00 45.72 102 ALA A N 1
ATOM 779 C CA . ALA A 1 102 ? 28.157 18.306 -50.251 1.00 45.72 102 ALA A CA 1
ATOM 780 C C . ALA A 1 102 ? 28.674 17.663 -51.546 1.00 45.72 102 ALA A C 1
ATOM 782 O O . ALA A 1 102 ? 29.877 17.533 -51.752 1.00 45.72 102 ALA A O 1
ATOM 783 N N . GLN A 1 103 ? 27.757 17.243 -52.423 1.00 48.66 103 GLN A N 1
ATOM 784 C CA . GLN A 1 103 ? 28.091 17.005 -53.829 1.00 48.66 103 GLN A CA 1
ATOM 785 C C . GLN A 1 103 ? 26.861 17.123 -54.735 1.00 48.66 103 GLN A C 1
ATOM 787 O O . GLN A 1 103 ? 26.332 16.126 -55.220 1.00 48.66 103 GLN A O 1
ATOM 792 N N . ILE A 1 104 ? 26.422 18.368 -54.942 1.00 45.31 104 ILE A N 1
ATOM 793 C CA . ILE A 1 104 ? 25.811 18.869 -56.184 1.00 45.31 104 ILE A CA 1
ATOM 794 C C . ILE A 1 104 ? 26.363 20.275 -56.406 1.00 45.31 104 ILE A C 1
ATOM 796 O O . ILE A 1 104 ? 26.362 21.047 -55.420 1.00 45.31 104 ILE A O 1
#

Organism: Aegilops tauschii (NCBI:txid37682)

Radius of gyration: 24.75 Å; chains: 1; bounding box: 48×36×70 Å

pLDDT: mean 76.7, std 19.91, range [34.59, 95.94]

Sequence (104 aa):
MEQATPPAAAGIDLSPAATDLGRVHLLPCGIRHNSAAAVSDYFKPRDTGVEVDGVKVEEAFFRGRNLQGATVALPDGYRGELRRSDSVRWKGWRYLNLEALAQI

Secondary structure (DSSP, 8-state):
----PPPPP------------------SS--S--S---HHHH---EEEEEEETTEEEEEEEETTEEEEEEPPPPPTT--------------------GGGG---

InterPro domains:
  IPR013924 Ribonuclease H2, subunit C [PF08615] (24-81)
  IPR013924 Ribonuclease H2, subunit C [cd09271] (25-80)

Foldseek 3Di:
DDDDDPPPDPDDPPPDPDDDPDDDDDDPDDDPDDDDDPCVVQWDWDFPVDDDPNFTWTWTDDPNDIDIDTDDDDDPPDDDDDDDDPDDPPPDPPDPPPVVPPDD